Protein AF-A0A953DYK1-F1 (afdb_monomer_lite)

Foldseek 3Di:
DADAPQKQWDAWDDPPPDAQLPTFGEHEDCPQHDDPCVVVVNGCPLHPWDKDFDWAFPPDWDQMPLLRDIGTYTYTNDIDTDDSHDDDFFPCVVVVNPDCVVCNSPDTRGD

pLDDT: mean 95.8, std 2.88, range [84.5, 98.62]

Secondary structure (DSSP, 8-state):
----TT----EEE--TT--GGGPEEEEEE-SSS--HHHHTT-TTTTTT-EEEEEEEEEEEEEEETTTTEEEEEEEEEEEEEEESSPPP-SHHHHTT---HHHHTT--PPP-

Sequence (111 aa):
RYYKPDYKFWGYVRRPGQPWSTAQLVMLNEKQKLAPDRERLDFGSDNNYEYKLYGYFSGDKVYEPASNSVYPEFVLQGYELISTNPPPIFKSQFRGNADPERLRYVVEKPE

Radius of gyration: 13.46 Å; chains: 1; bounding box: 34×30×30 Å

Structure (mmCIF, N/CA/C/O backbone):
data_AF-A0A953DYK1-F1
#
_entry.id   AF-A0A953DYK1-F1
#
loop_
_atom_site.group_PDB
_atom_site.id
_atom_site.type_symbol
_atom_site.label_atom_id
_atom_site.label_alt_id
_atom_site.label_comp_id
_atom_site.label_asym_id
_atom_site.label_entity_id
_atom_site.label_seq_id
_atom_site.pdbx_PDB_ins_code
_atom_site.Cartn_x
_atom_site.Cartn_y
_atom_site.Cartn_z
_atom_site.occupancy
_atom_site.B_iso_or_equiv
_atom_site.auth_seq_id
_atom_site.auth_comp_id
_atom_site.auth_asym_id
_atom_site.auth_atom_id
_atom_site.pdbx_PDB_model_num
ATOM 1 N N . ARG A 1 1 ? 0.317 5.421 -0.311 1.00 95.62 1 ARG A N 1
ATOM 2 C CA . ARG A 1 1 ? 0.771 4.421 -1.30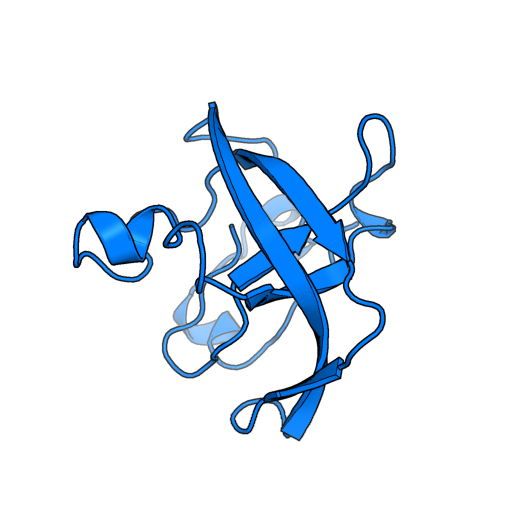3 1.00 95.62 1 ARG A CA 1
ATOM 3 C C . ARG A 1 1 ? 2.283 4.273 -1.216 1.00 95.62 1 ARG A C 1
ATOM 5 O O . ARG A 1 1 ? 2.964 5.287 -1.144 1.00 95.62 1 ARG A O 1
ATOM 12 N N . TYR A 1 2 ? 2.802 3.042 -1.231 1.00 96.94 2 TYR A N 1
ATOM 13 C CA . TYR A 1 2 ? 4.243 2.779 -1.320 1.00 96.94 2 TYR A CA 1
ATOM 14 C C . TYR A 1 2 ? 4.497 1.765 -2.433 1.00 96.94 2 TYR A C 1
ATOM 16 O O . TYR A 1 2 ? 4.177 0.588 -2.279 1.00 96.94 2 TYR A O 1
ATOM 24 N N . TYR A 1 3 ? 4.994 2.238 -3.573 1.00 95.62 3 TYR A N 1
ATOM 25 C CA . TYR A 1 3 ? 5.184 1.422 -4.767 1.00 95.62 3 TYR A CA 1
ATOM 26 C C . TYR A 1 3 ? 6.629 0.981 -4.935 1.00 95.62 3 TYR A C 1
ATOM 28 O O . TYR A 1 3 ? 7.564 1.770 -4.795 1.00 95.62 3 TYR A O 1
ATOM 36 N N . LYS A 1 4 ? 6.787 -0.288 -5.307 1.00 94.94 4 LYS A N 1
ATOM 37 C CA . LYS A 1 4 ? 8.024 -0.832 -5.848 1.00 94.94 4 LYS A CA 1
ATOM 38 C C . LYS A 1 4 ? 7.701 -1.739 -7.036 1.00 94.94 4 LYS A C 1
ATOM 40 O O . LYS A 1 4 ? 6.810 -2.573 -6.881 1.00 94.94 4 LYS A O 1
ATOM 45 N N . PRO A 1 5 ? 8.423 -1.632 -8.168 1.00 92.75 5 PRO A N 1
ATOM 46 C CA . PRO A 1 5 ? 8.098 -2.376 -9.390 1.00 92.75 5 PRO A CA 1
ATOM 47 C C . PRO A 1 5 ? 8.009 -3.896 -9.208 1.00 92.75 5 PRO A C 1
ATOM 49 O O . PRO A 1 5 ? 7.118 -4.545 -9.753 1.00 92.75 5 PRO A O 1
ATOM 52 N N . ASP A 1 6 ? 8.912 -4.460 -8.408 1.00 93.50 6 ASP A N 1
ATOM 53 C CA . ASP A 1 6 ? 9.054 -5.912 -8.283 1.00 93.50 6 ASP A CA 1
ATOM 54 C C . ASP A 1 6 ? 8.099 -6.521 -7.231 1.00 93.50 6 ASP A C 1
ATOM 56 O O . ASP A 1 6 ? 7.845 -7.724 -7.246 1.00 93.50 6 ASP A O 1
ATOM 60 N N . TYR A 1 7 ? 7.503 -5.695 -6.362 1.00 95.94 7 TYR A N 1
ATOM 61 C CA . TYR A 1 7 ? 6.754 -6.140 -5.182 1.00 95.94 7 TYR A CA 1
ATOM 62 C C . TYR A 1 7 ? 5.242 -6.120 -5.409 1.00 95.94 7 TYR A C 1
ATOM 64 O O . TYR A 1 7 ? 4.715 -5.300 -6.164 1.00 95.94 7 TYR A O 1
ATOM 72 N N . LYS A 1 8 ? 4.519 -7.019 -4.730 1.00 94.44 8 LYS A N 1
ATOM 73 C CA . LYS A 1 8 ? 3.050 -7.122 -4.865 1.00 94.44 8 LYS A CA 1
ATOM 74 C C . LYS A 1 8 ? 2.244 -6.426 -3.770 1.00 94.44 8 LYS A C 1
ATOM 76 O O . LYS A 1 8 ? 1.040 -6.238 -3.957 1.00 94.44 8 LYS A O 1
ATOM 81 N N . PHE A 1 9 ? 2.884 -6.000 -2.679 1.00 97.00 9 PHE A N 1
ATOM 82 C CA . PHE A 1 9 ? 2.218 -5.178 -1.669 1.00 97.00 9 PHE A CA 1
ATOM 83 C C . PHE A 1 9 ? 1.765 -3.841 -2.25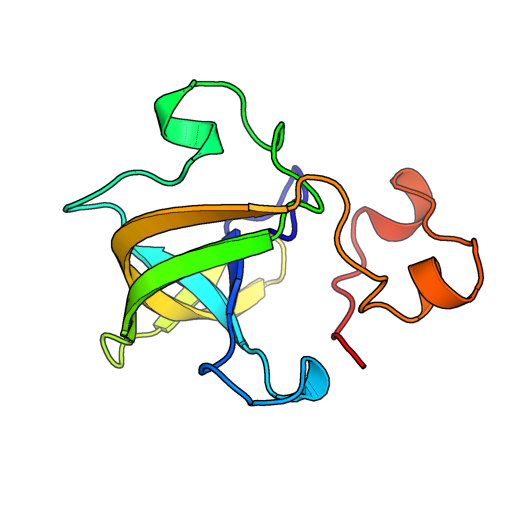9 1.00 97.00 9 PHE A C 1
ATOM 85 O O . PHE A 1 9 ? 2.331 -3.325 -3.225 1.00 97.00 9 PHE A O 1
ATOM 92 N N . TRP A 1 10 ? 0.748 -3.245 -1.646 1.00 97.50 10 TRP A N 1
ATOM 93 C CA . TRP A 1 10 ? 0.237 -1.953 -2.090 1.00 97.50 10 TRP A CA 1
ATOM 94 C C . TRP A 1 10 ? 0.844 -0.783 -1.311 1.00 97.50 10 TRP A C 1
ATOM 96 O O . TRP A 1 10 ? 1.238 0.234 -1.882 1.00 97.50 10 TRP A O 1
ATOM 106 N N . GLY A 1 11 ? 0.945 -0.884 0.009 1.00 97.69 11 GLY A N 1
ATOM 107 C CA . GLY A 1 11 ? 1.538 0.187 0.799 1.00 97.69 11 GLY A CA 1
ATOM 108 C C . GLY A 1 11 ? 1.161 0.152 2.264 1.00 97.69 11 GLY A C 1
ATOM 109 O O . GLY A 1 11 ? 0.557 -0.804 2.744 1.00 97.69 11 GLY A O 1
ATOM 110 N N . TYR A 1 12 ? 1.570 1.199 2.972 1.00 98.38 12 TYR A N 1
ATOM 111 C CA . TYR A 1 12 ? 1.349 1.333 4.403 1.00 98.38 12 TYR A CA 1
ATOM 112 C C . TYR A 1 12 ? -0.072 1.809 4.710 1.00 98.38 12 TYR A C 1
ATOM 114 O O . TYR A 1 12 ? -0.529 2.809 4.154 1.00 98.38 12 TYR A O 1
ATOM 122 N N . VAL A 1 13 ? -0.748 1.102 5.616 1.00 98.19 13 VAL A N 1
ATOM 123 C CA . VAL A 1 13 ? -2.090 1.420 6.120 1.00 98.19 13 VAL A CA 1
ATOM 124 C C . VAL A 1 13 ? -2.044 1.532 7.640 1.00 98.19 13 VAL A C 1
ATOM 126 O O . VAL A 1 13 ? -1.488 0.672 8.320 1.00 98.19 13 VAL A O 1
ATOM 129 N N . ARG A 1 14 ? -2.651 2.591 8.177 1.00 97.19 14 ARG A N 1
ATOM 130 C CA . ARG A 1 14 ? -2.799 2.860 9.615 1.00 97.19 14 ARG A CA 1
ATOM 131 C C . ARG A 1 14 ? -4.251 3.182 9.933 1.00 97.19 14 ARG A C 1
ATOM 133 O O . ARG A 1 14 ? -4.993 3.616 9.050 1.00 97.19 14 ARG A O 1
ATOM 140 N N . ARG A 1 15 ? -4.661 3.022 11.194 1.00 95.81 15 ARG A N 1
ATOM 141 C CA . ARG A 1 15 ? -5.974 3.529 11.614 1.00 95.81 15 ARG A CA 1
ATOM 142 C C . ARG A 1 15 ? -5.960 5.063 11.636 1.00 95.81 15 ARG A C 1
ATOM 144 O O . ARG A 1 15 ? -4.906 5.659 11.883 1.00 95.81 15 ARG A O 1
ATOM 151 N N . PRO A 1 16 ? -7.116 5.715 11.428 1.00 93.50 16 PRO A N 1
ATOM 152 C CA . PRO A 1 16 ? -7.233 7.159 11.592 1.00 93.50 16 PRO A CA 1
ATOM 153 C C . PRO A 1 16 ? -6.676 7.624 12.944 1.00 93.50 16 PRO A C 1
ATOM 155 O O . PRO A 1 16 ? -6.907 6.988 13.970 1.00 93.50 16 PRO A O 1
ATOM 158 N N . GLY A 1 17 ? -5.910 8.716 12.935 1.00 92.56 17 GLY A N 1
ATOM 159 C CA . GLY A 1 17 ? -5.297 9.295 14.137 1.00 92.56 17 GLY A CA 1
ATOM 160 C C . GLY A 1 17 ? -4.056 8.570 14.675 1.00 92.56 17 GLY A C 1
ATOM 161 O O . GLY A 1 17 ? -3.366 9.134 15.517 1.00 92.56 17 GLY A O 1
ATOM 162 N N . GLN A 1 18 ? -3.720 7.370 14.190 1.00 96.38 18 GLN A N 1
ATOM 163 C CA . GLN A 1 18 ? -2.484 6.695 14.600 1.00 96.38 18 GLN A CA 1
ATOM 164 C C . GLN A 1 18 ? -1.256 7.255 13.866 1.00 96.38 18 GLN A C 1
ATOM 166 O O . GLN A 1 18 ? -1.395 7.703 12.724 1.00 96.38 18 GLN A O 1
ATOM 171 N N . PRO A 1 19 ? -0.056 7.224 14.474 1.00 96.50 19 PRO A N 1
ATOM 172 C CA . PRO A 1 19 ? 1.174 7.634 13.803 1.00 96.50 19 PRO A CA 1
ATOM 173 C C . PRO A 1 19 ? 1.587 6.634 12.713 1.00 96.50 19 PRO A C 1
ATOM 175 O O . PRO A 1 19 ? 1.244 5.448 12.773 1.00 96.50 19 PRO A O 1
ATOM 178 N N . TRP A 1 20 ? 2.349 7.102 11.722 1.00 96.94 20 TRP A N 1
ATOM 179 C CA . TRP A 1 20 ? 2.805 6.275 10.599 1.00 96.94 20 TRP A CA 1
ATOM 180 C C . TRP A 1 20 ? 3.714 5.118 11.024 1.00 96.94 20 TRP A C 1
ATOM 182 O O . TRP A 1 20 ? 3.615 4.049 10.426 1.00 96.94 20 TRP A O 1
ATOM 192 N N . SER A 1 21 ? 4.480 5.249 12.108 1.00 96.50 21 SER A N 1
ATOM 193 C CA . SER A 1 21 ? 5.263 4.151 12.705 1.00 96.50 21 SER A CA 1
ATOM 194 C C . SER A 1 21 ? 4.444 2.926 13.131 1.00 96.50 21 SER A C 1
ATOM 196 O O . SER A 1 21 ? 5.004 1.846 13.311 1.00 96.50 21 SER A O 1
ATOM 198 N N . THR A 1 22 ? 3.120 3.051 13.269 1.00 97.00 22 THR A N 1
ATOM 199 C CA . THR A 1 22 ? 2.219 1.912 13.547 1.00 97.00 22 THR A CA 1
ATOM 200 C C . THR A 1 22 ? 1.601 1.302 12.290 1.00 97.00 22 THR A C 1
ATOM 202 O O . THR A 1 22 ? 0.867 0.317 12.378 1.00 97.00 22 THR A O 1
ATOM 205 N N . ALA A 1 23 ? 1.866 1.883 11.117 1.00 97.88 23 ALA A N 1
ATOM 206 C CA . ALA A 1 23 ? 1.282 1.432 9.869 1.00 97.88 23 ALA A CA 1
ATOM 207 C C . ALA A 1 23 ? 1.794 0.041 9.480 1.00 97.88 23 ALA A C 1
ATOM 209 O O . ALA A 1 23 ? 2.965 -0.302 9.650 1.00 97.88 23 ALA A O 1
ATOM 210 N N . GLN A 1 24 ? 0.911 -0.753 8.889 1.00 97.81 24 GLN A N 1
ATOM 211 C CA . GLN A 1 24 ? 1.227 -2.078 8.378 1.00 97.81 24 GLN A CA 1
ATOM 212 C C . GLN A 1 24 ? 1.358 -2.014 6.862 1.00 97.81 24 GLN A C 1
ATOM 214 O O . GLN A 1 24 ? 0.545 -1.375 6.197 1.00 97.81 24 GLN A O 1
ATOM 219 N N . LEU A 1 25 ? 2.373 -2.678 6.311 1.00 98.19 25 LEU A N 1
ATOM 220 C CA . LEU A 1 25 ? 2.480 -2.882 4.870 1.00 98.19 25 LEU A CA 1
ATOM 221 C C . LEU A 1 25 ? 1.483 -3.970 4.466 1.00 98.19 25 LEU A C 1
ATOM 223 O O . LEU A 1 25 ? 1.555 -5.071 5.012 1.00 98.19 25 LEU A O 1
ATOM 227 N N . VAL A 1 26 ? 0.547 -3.662 3.567 1.00 98.31 26 VAL A N 1
ATOM 228 C CA . VAL A 1 26 ? -0.584 -4.557 3.271 1.00 98.31 26 VAL A CA 1
ATOM 229 C C . VAL A 1 26 ? -0.585 -5.075 1.840 1.00 98.31 26 VAL A C 1
ATOM 231 O O . VAL A 1 26 ? -0.158 -4.393 0.899 1.00 98.31 26 VAL A O 1
ATOM 234 N N . MET A 1 27 ? -1.157 -6.265 1.686 1.00 98.31 27 MET A N 1
ATOM 235 C CA . MET A 1 27 ? -1.678 -6.761 0.416 1.00 98.31 27 MET A CA 1
ATOM 236 C C . MET A 1 27 ? -3.148 -6.355 0.320 1.00 98.31 27 MET A C 1
ATOM 238 O O . MET A 1 27 ? -3.913 -6.604 1.252 1.00 98.31 27 MET A O 1
ATOM 242 N N . LEU A 1 28 ? -3.548 -5.712 -0.777 1.00 98.12 28 LEU A N 1
ATOM 243 C CA . LEU A 1 28 ? -4.959 -5.409 -0.995 1.00 98.12 28 LEU A CA 1
ATOM 244 C C . LEU A 1 28 ? -5.672 -6.626 -1.577 1.00 98.12 28 LEU A C 1
ATOM 246 O O . LEU A 1 28 ? -5.223 -7.214 -2.560 1.00 98.12 28 LEU A O 1
ATOM 250 N N . ASN A 1 29 ? -6.811 -6.963 -0.989 1.00 98.12 29 ASN A N 1
ATOM 251 C CA . ASN A 1 29 ? -7.793 -7.833 -1.604 1.00 98.12 29 ASN A CA 1
ATOM 252 C C . ASN A 1 29 ? -8.771 -6.965 -2.390 1.00 98.12 29 ASN A C 1
ATOM 254 O O . ASN A 1 29 ? -9.574 -6.219 -1.828 1.00 98.12 29 ASN A O 1
ATOM 258 N N . GLU A 1 30 ? -8.653 -7.068 -3.708 1.00 96.75 30 GLU A N 1
ATOM 259 C CA . GLU A 1 30 ? -9.300 -6.188 -4.678 1.00 96.75 30 GLU A CA 1
ATOM 260 C C . GLU A 1 30 ? -10.528 -6.842 -5.337 1.00 96.75 30 GLU A C 1
ATOM 262 O O . GLU A 1 30 ? -10.955 -6.438 -6.415 1.00 96.75 30 GLU A O 1
ATOM 267 N N . LYS A 1 31 ? -11.120 -7.869 -4.702 1.00 96.62 31 LYS A N 1
ATOM 268 C CA . LYS A 1 31 ? -12.302 -8.575 -5.236 1.00 96.62 31 LYS A CA 1
ATOM 269 C C . LYS A 1 31 ? -13.540 -7.679 -5.362 1.00 96.62 31 LYS A C 1
ATOM 271 O O . LYS A 1 31 ? -14.401 -7.965 -6.186 1.00 96.62 31 LYS A O 1
ATOM 276 N N . GLN A 1 32 ? -13.655 -6.650 -4.519 1.00 96.31 32 GLN A N 1
ATOM 277 C CA . GLN A 1 32 ? -14.789 -5.713 -4.518 1.00 96.31 32 GLN A CA 1
ATOM 278 C C . GLN A 1 32 ? -14.440 -4.379 -5.183 1.00 96.31 32 GLN A C 1
ATOM 280 O O . GLN A 1 32 ? -15.247 -3.832 -5.930 1.00 96.31 32 GLN A O 1
ATOM 285 N N . LYS A 1 33 ? -13.241 -3.855 -4.914 1.00 97.69 33 LYS A N 1
ATOM 286 C CA . LYS A 1 33 ? -12.751 -2.583 -5.442 1.00 97.69 33 LYS A CA 1
ATOM 287 C C . LYS A 1 33 ? -11.275 -2.724 -5.795 1.00 97.69 33 LYS A C 1
ATOM 289 O O . LYS A 1 33 ? -10.496 -3.211 -4.978 1.00 97.69 33 LYS A O 1
ATOM 294 N N . LEU A 1 34 ? -10.906 -2.291 -6.995 1.00 97.81 34 LEU A N 1
ATOM 295 C CA . LEU A 1 34 ? -9.515 -2.248 -7.441 1.00 97.81 34 LEU A CA 1
ATOM 296 C C . LEU A 1 34 ? -8.766 -1.089 -6.772 1.00 97.81 34 LEU A C 1
ATOM 298 O O . LEU A 1 34 ? -9.363 -0.083 -6.393 1.00 97.81 34 LEU A O 1
ATOM 302 N N . ALA A 1 35 ? -7.451 -1.223 -6.633 1.00 97.25 35 ALA A N 1
ATOM 303 C CA . ALA A 1 35 ? -6.570 -0.157 -6.180 1.00 97.25 35 ALA A CA 1
ATOM 304 C C . ALA A 1 35 ? -6.538 1.018 -7.185 1.00 97.25 35 ALA A C 1
ATOM 306 O O . ALA A 1 35 ? -6.740 0.800 -8.384 1.00 97.25 35 ALA A O 1
ATOM 307 N N . PRO A 1 36 ? -6.245 2.256 -6.734 1.00 96.19 36 PRO A N 1
ATOM 3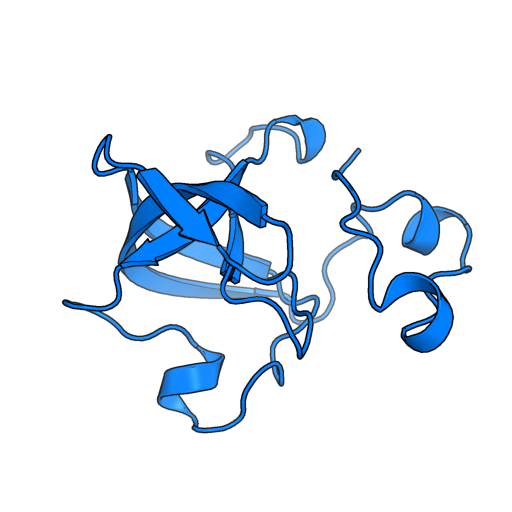08 C CA . PRO A 1 36 ? -6.350 3.450 -7.577 1.00 96.19 36 PRO A CA 1
ATOM 309 C C . PRO A 1 36 ? -5.534 3.414 -8.877 1.00 96.19 36 PRO A C 1
ATOM 311 O O . PRO A 1 36 ? -6.026 3.834 -9.924 1.00 96.19 36 PRO A O 1
ATOM 314 N N . ASP A 1 37 ? -4.300 2.916 -8.820 1.00 95.69 37 ASP A N 1
ATOM 315 C CA . ASP A 1 37 ? -3.411 2.770 -9.975 1.00 95.69 37 ASP A CA 1
ATOM 316 C C . ASP A 1 37 ? -3.886 1.680 -10.945 1.00 95.69 37 ASP A C 1
ATOM 318 O O . ASP A 1 37 ? -3.852 1.864 -12.164 1.00 95.69 37 ASP A O 1
ATOM 322 N N . ARG A 1 38 ? -4.401 0.565 -10.414 1.00 95.06 38 ARG A N 1
ATOM 323 C CA . ARG A 1 38 ? -4.930 -0.541 -11.223 1.00 95.06 38 ARG A CA 1
ATOM 324 C C . ARG A 1 38 ? -6.231 -0.192 -11.934 1.00 95.06 38 ARG A C 1
ATOM 326 O O . ARG A 1 38 ? -6.405 -0.615 -13.071 1.00 95.06 38 ARG A O 1
ATOM 333 N N . GLU A 1 39 ? -7.106 0.613 -11.324 1.00 94.19 39 GLU A N 1
ATOM 334 C CA . GLU A 1 39 ? -8.312 1.123 -12.005 1.00 94.19 39 GLU A CA 1
ATOM 335 C C . GLU A 1 39 ? -7.982 1.951 -13.245 1.00 94.19 39 GLU A C 1
ATOM 337 O O . GLU A 1 39 ? -8.755 1.975 -14.199 1.00 94.19 39 GLU A O 1
ATOM 342 N N . ARG A 1 40 ? -6.824 2.617 -13.239 1.00 94.31 40 ARG A N 1
ATOM 343 C CA . ARG A 1 40 ? -6.352 3.460 -14.341 1.00 94.31 40 ARG A CA 1
ATOM 344 C C . ARG A 1 40 ? -5.436 2.728 -15.315 1.00 94.31 40 ARG A C 1
ATOM 346 O O . ARG A 1 40 ? -5.047 3.323 -16.314 1.00 94.31 40 ARG A O 1
ATOM 353 N N . LEU A 1 41 ? -5.094 1.468 -15.031 1.00 94.31 41 LEU A N 1
ATOM 354 C CA . LEU A 1 41 ? -4.082 0.695 -15.759 1.00 94.31 41 LEU A CA 1
ATOM 355 C C . LEU A 1 41 ? -2.718 1.408 -15.823 1.00 94.31 41 LEU A C 1
ATOM 357 O O . LEU A 1 41 ? -1.961 1.223 -16.773 1.00 94.31 41 LEU A O 1
ATOM 361 N N . ASP A 1 42 ? -2.401 2.201 -14.799 1.00 95.44 42 ASP A N 1
ATOM 362 C CA . ASP A 1 42 ? -1.189 3.019 -14.719 1.00 95.44 42 ASP A CA 1
ATOM 363 C C . ASP A 1 42 ? -0.452 2.714 -13.409 1.00 95.44 42 ASP A C 1
ATOM 365 O O . ASP A 1 42 ? -0.555 3.428 -12.408 1.00 95.44 42 ASP A O 1
ATOM 369 N N . PHE A 1 43 ? 0.209 1.553 -13.389 1.00 93.00 43 PHE A N 1
ATOM 370 C CA . PHE A 1 43 ? 0.761 0.929 -12.186 1.00 93.00 43 PHE A CA 1
ATOM 371 C C . PHE A 1 43 ? 1.816 1.804 -11.504 1.00 93.00 43 PHE A C 1
ATOM 373 O O . PHE A 1 43 ? 2.856 2.120 -12.080 1.00 93.00 43 PHE A O 1
ATOM 380 N N . GLY A 1 44 ? 1.576 2.132 -10.232 1.00 93.69 44 GLY A N 1
ATOM 381 C CA . GLY A 1 44 ? 2.493 2.946 -9.437 1.00 93.69 44 GLY A CA 1
ATOM 382 C C . GLY A 1 44 ? 2.473 4.447 -9.739 1.00 93.69 44 GLY A C 1
ATOM 383 O O . GLY A 1 44 ? 3.247 5.178 -9.121 1.00 93.69 44 GLY A O 1
ATOM 384 N N . SER A 1 45 ? 1.587 4.921 -10.623 1.00 95.62 45 SER A N 1
ATOM 385 C CA . SER A 1 45 ? 1.389 6.357 -10.906 1.00 95.62 45 SER A CA 1
ATOM 386 C C . SER A 1 45 ? 1.009 7.175 -9.671 1.00 95.62 45 SER A C 1
ATOM 388 O O . SER A 1 45 ? 1.286 8.370 -9.594 1.00 95.62 45 SER A O 1
ATOM 390 N N . ASP A 1 46 ? 0.411 6.515 -8.681 1.00 96.69 46 ASP A N 1
ATOM 391 C CA . ASP A 1 46 ? 0.009 7.075 -7.398 1.00 96.69 46 ASP A CA 1
ATOM 392 C C . ASP A 1 46 ? 1.064 6.890 -6.292 1.00 96.69 46 ASP A C 1
ATOM 394 O O . ASP A 1 46 ? 0.757 7.030 -5.102 1.00 96.69 46 ASP A O 1
ATOM 398 N N . ASN A 1 47 ? 2.315 6.551 -6.636 1.00 96.44 47 ASN A N 1
ATOM 399 C CA . ASN A 1 47 ? 3.373 6.431 -5.636 1.00 96.44 47 ASN A CA 1
ATOM 400 C C . ASN A 1 47 ? 3.524 7.738 -4.842 1.00 96.44 47 ASN A C 1
ATOM 402 O O . ASN A 1 47 ? 3.497 8.830 -5.402 1.00 96.44 47 ASN A O 1
ATOM 406 N N . ASN A 1 48 ? 3.710 7.616 -3.525 1.00 96.25 48 ASN A N 1
ATOM 407 C CA . ASN A 1 48 ? 3.746 8.738 -2.584 1.00 96.25 48 ASN A CA 1
ATOM 408 C C . ASN A 1 48 ? 2.421 9.516 -2.429 1.00 96.25 48 ASN A C 1
ATOM 410 O O . ASN A 1 48 ? 2.432 10.598 -1.861 1.00 96.25 48 ASN A O 1
ATOM 414 N N . TYR A 1 49 ? 1.271 8.993 -2.869 1.00 97.94 49 TYR A N 1
ATOM 415 C CA . TYR A 1 49 ? -0.031 9.613 -2.571 1.00 97.94 49 TYR A CA 1
ATOM 416 C C . TYR A 1 49 ? -0.584 9.128 -1.224 1.00 97.94 49 TYR A C 1
ATOM 418 O O . TYR A 1 49 ? -0.326 7.995 -0.794 1.00 97.94 49 TYR A O 1
ATOM 426 N N . GLU A 1 50 ? -1.394 9.959 -0.568 1.00 98.06 50 GLU A N 1
ATOM 427 C CA . GLU A 1 50 ? -2.155 9.603 0.631 1.00 98.06 50 GLU A CA 1
ATOM 428 C C . GLU A 1 50 ? -3.631 9.389 0.290 1.00 98.06 50 GLU A C 1
ATOM 430 O O . GLU A 1 50 ? -4.268 10.217 -0.363 1.00 98.06 50 GLU A O 1
ATOM 435 N N . TYR A 1 51 ? -4.177 8.275 0.778 1.00 98.25 51 TYR A N 1
ATOM 436 C CA . TYR A 1 51 ? -5.572 7.894 0.603 1.00 98.25 51 TYR A CA 1
ATOM 437 C C . TYR A 1 51 ? -6.199 7.565 1.951 1.00 98.25 51 TYR A C 1
ATOM 439 O O . TYR A 1 51 ? -5.564 6.947 2.809 1.00 98.25 51 TYR A O 1
ATOM 447 N N . LYS A 1 52 ? -7.481 7.889 2.096 1.00 98.12 52 LYS A N 1
ATOM 448 C CA . LYS 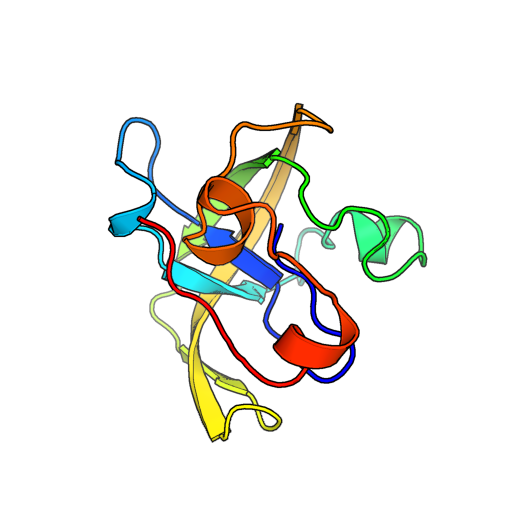A 1 52 ? -8.347 7.273 3.095 1.00 98.12 52 LYS A CA 1
ATOM 449 C C . LYS A 1 52 ? -8.956 6.031 2.464 1.00 98.12 52 LYS A C 1
ATOM 451 O O . LYS A 1 52 ? -9.618 6.133 1.438 1.00 98.12 52 LYS A O 1
ATOM 456 N N . LEU A 1 53 ? -8.718 4.868 3.061 1.00 98.19 53 LEU A N 1
ATOM 457 C CA . LEU A 1 53 ? -9.277 3.603 2.590 1.00 98.19 53 LEU A CA 1
ATOM 458 C C . LEU A 1 53 ? -10.525 3.239 3.393 1.00 98.19 53 LEU A C 1
ATOM 460 O O . LEU A 1 53 ? -10.560 3.408 4.612 1.00 98.19 53 LEU A O 1
ATOM 464 N N . TYR A 1 54 ? -11.513 2.684 2.704 1.00 98.25 54 TYR A N 1
ATOM 465 C CA . TYR A 1 54 ? -12.678 2.038 3.290 1.00 98.25 54 TYR A CA 1
ATOM 466 C C . TYR A 1 54 ? -12.538 0.530 3.106 1.00 98.25 54 TYR A C 1
ATOM 468 O O . TYR A 1 54 ? -12.302 0.053 1.993 1.00 98.25 54 TYR A O 1
ATOM 476 N N . GLY A 1 55 ? -12.646 -0.212 4.204 1.00 97.50 55 GLY A N 1
ATOM 477 C CA . GLY A 1 55 ? -12.409 -1.646 4.215 1.00 97.50 55 GLY A CA 1
ATOM 478 C C . GLY A 1 55 ? -12.031 -2.165 5.592 1.00 97.50 55 GLY A C 1
ATOM 479 O O . GLY A 1 55 ? -12.219 -1.485 6.604 1.00 97.50 55 GLY A O 1
ATOM 480 N N . TYR A 1 56 ? -11.486 -3.375 5.628 1.00 97.88 56 TYR A N 1
ATOM 481 C CA . TYR A 1 56 ? -11.103 -4.046 6.865 1.00 97.88 56 TYR A CA 1
ATOM 482 C C . TYR A 1 56 ? -9.976 -5.053 6.627 1.00 97.88 56 TYR A C 1
ATOM 484 O O . TYR A 1 56 ? -9.779 -5.550 5.521 1.00 97.88 56 TYR A O 1
ATOM 492 N N . PHE A 1 57 ? -9.237 -5.379 7.686 1.00 97.94 57 PHE A N 1
ATOM 493 C CA . PHE A 1 57 ? -8.305 -6.504 7.663 1.00 97.94 57 PHE A CA 1
ATOM 494 C C . PHE A 1 57 ? -9.092 -7.810 7.754 1.00 97.94 57 PHE A C 1
ATOM 496 O O . PHE A 1 57 ? -9.881 -7.969 8.684 1.00 97.94 57 PHE A O 1
ATOM 503 N N . SER A 1 58 ? -8.877 -8.738 6.822 1.00 98.06 58 SER A N 1
ATOM 504 C CA . SER A 1 58 ? -9.595 -10.024 6.819 1.00 98.06 58 SER A CA 1
ATOM 505 C C . SER A 1 58 ? -9.166 -10.949 7.962 1.00 98.06 58 SER A C 1
ATOM 507 O O . SER A 1 58 ? -9.927 -11.820 8.365 1.00 98.06 58 SER A O 1
ATOM 509 N N . GLY A 1 59 ? -7.959 -10.741 8.497 1.00 97.94 59 GLY A N 1
ATOM 510 C CA . GLY A 1 59 ? -7.298 -11.657 9.432 1.00 97.94 59 GLY A CA 1
ATOM 511 C C . GLY A 1 59 ? -6.356 -12.639 8.731 1.00 97.94 59 GLY A C 1
ATOM 512 O O . GLY A 1 59 ? -5.470 -13.196 9.382 1.00 97.94 59 GLY A O 1
ATOM 513 N N . ASP A 1 60 ? -6.480 -12.773 7.410 1.00 98.19 60 ASP A N 1
ATOM 514 C CA . ASP A 1 60 ? -5.593 -13.588 6.592 1.00 98.19 60 ASP A CA 1
ATOM 515 C C . ASP A 1 60 ? -4.257 -12.887 6.324 1.00 98.19 60 ASP A C 1
ATOM 517 O O . ASP A 1 60 ? -4.059 -11.682 6.547 1.00 98.19 60 ASP A O 1
ATOM 521 N N . LYS A 1 61 ? -3.306 -13.681 5.833 1.00 97.81 61 LYS A N 1
ATOM 522 C CA . LYS A 1 61 ? -1.993 -13.207 5.416 1.00 97.81 61 LYS A CA 1
ATOM 523 C C . LYS A 1 61 ? -1.643 -13.754 4.042 1.00 97.81 61 LYS A C 1
ATOM 525 O O . LYS A 1 61 ? -1.996 -14.880 3.705 1.00 97.81 61 LYS A O 1
ATOM 530 N N . VAL A 1 62 ? -0.900 -12.968 3.276 1.00 98.12 62 VAL A N 1
ATOM 531 C CA . VAL A 1 62 ? -0.551 -13.268 1.888 1.00 98.12 62 VAL A CA 1
ATOM 532 C C . VAL A 1 62 ? 0.964 -13.264 1.738 1.00 98.12 62 VAL A C 1
ATOM 534 O O . VAL A 1 62 ? 1.646 -12.354 2.215 1.00 98.12 62 VAL A O 1
ATOM 537 N N . TYR A 1 63 ? 1.485 -14.303 1.091 1.00 97.88 63 TYR A N 1
ATOM 538 C CA . TYR A 1 63 ? 2.898 -14.413 0.750 1.00 97.88 63 TYR A CA 1
ATOM 539 C C . TYR A 1 63 ? 3.249 -13.493 -0.423 1.00 97.88 63 TYR A C 1
ATOM 541 O O . TYR A 1 63 ? 2.536 -13.448 -1.426 1.00 97.88 63 TYR A O 1
ATOM 549 N N . GLU A 1 64 ? 4.364 -12.781 -0.298 1.00 96.81 64 GLU A N 1
ATOM 550 C CA . GLU A 1 64 ? 4.891 -11.875 -1.308 1.00 96.81 64 GLU A CA 1
ATOM 551 C C . GLU A 1 64 ? 6.303 -12.337 -1.713 1.00 96.81 64 GLU A C 1
ATOM 553 O O . GLU A 1 64 ? 7.211 -12.365 -0.875 1.00 96.81 64 GLU A O 1
ATOM 558 N N . PRO A 1 65 ? 6.500 -12.738 -2.981 1.00 95.94 65 PRO A N 1
ATOM 559 C CA . PRO A 1 65 ? 7.719 -13.422 -3.395 1.00 95.94 65 PRO A CA 1
ATOM 560 C C . PRO A 1 65 ? 8.947 -12.510 -3.500 1.00 95.94 65 PRO A C 1
ATOM 562 O O . PRO A 1 65 ? 10.051 -12.986 -3.250 1.00 95.94 65 PRO A O 1
ATOM 565 N N . ALA A 1 66 ? 8.805 -11.221 -3.834 1.00 95.00 66 ALA A N 1
ATOM 566 C CA . ALA A 1 66 ? 9.963 -10.339 -4.027 1.00 95.00 66 ALA A CA 1
ATOM 567 C C . ALA A 1 66 ? 10.705 -10.039 -2.713 1.00 95.00 66 ALA A C 1
ATOM 569 O O . ALA A 1 66 ? 11.929 -9.930 -2.685 1.00 95.00 66 ALA A O 1
ATOM 570 N N . SER A 1 67 ? 9.966 -9.937 -1.611 1.00 93.75 67 SER A N 1
ATOM 571 C CA . SER A 1 67 ? 10.478 -9.784 -0.245 1.00 93.75 67 SER A CA 1
ATOM 572 C C . SER A 1 67 ? 10.660 -11.108 0.496 1.00 93.75 67 SER A C 1
ATOM 574 O O . SER A 1 67 ? 11.176 -11.102 1.616 1.00 93.75 67 SER A O 1
ATOM 576 N N . ASN A 1 68 ? 10.177 -12.220 -0.070 1.00 95.50 68 ASN A N 1
ATOM 577 C CA . ASN A 1 68 ? 10.032 -13.503 0.617 1.00 95.50 68 ASN A CA 1
ATOM 578 C C . ASN A 1 68 ? 9.379 -13.355 2.011 1.00 95.50 68 ASN A C 1
ATOM 580 O O . ASN A 1 68 ? 9.825 -13.945 2.996 1.00 95.50 68 ASN A O 1
ATOM 584 N N . SER A 1 69 ? 8.359 -12.501 2.111 1.00 96.25 69 SER A N 1
ATOM 585 C CA . SER A 1 69 ? 7.704 -12.139 3.372 1.00 96.25 69 SER A CA 1
ATOM 586 C C . SER A 1 69 ? 6.197 -12.359 3.302 1.00 96.25 69 SER A C 1
ATOM 588 O O . SER A 1 69 ? 5.619 -12.598 2.245 1.00 96.25 69 SER A O 1
ATOM 590 N N . VAL A 1 70 ? 5.549 -12.300 4.463 1.00 97.81 70 VAL A N 1
ATOM 591 C CA . VAL A 1 70 ? 4.106 -12.501 4.609 1.00 97.81 70 VAL A CA 1
ATOM 592 C C . VAL A 1 70 ? 3.480 -11.227 5.171 1.00 97.81 70 VAL A C 1
ATOM 594 O O . VAL A 1 70 ? 3.880 -10.759 6.239 1.00 97.81 70 VAL A O 1
ATOM 597 N N . TYR A 1 71 ? 2.486 -10.685 4.469 1.00 98.25 71 TYR A N 1
ATOM 598 C CA . TYR A 1 71 ? 1.829 -9.421 4.810 1.00 98.25 71 TYR A CA 1
ATOM 599 C C . TYR A 1 71 ? 0.352 -9.624 5.162 1.00 98.25 71 TYR A C 1
ATOM 601 O O . TYR A 1 71 ? -0.280 -10.532 4.620 1.00 98.25 71 TYR A O 1
ATOM 609 N N . PRO A 1 72 ? -0.220 -8.799 6.058 1.00 98.44 72 PRO A N 1
ATOM 610 C CA . PRO A 1 72 ? -1.653 -8.817 6.319 1.00 98.44 72 PRO A CA 1
ATOM 611 C C . PRO A 1 72 ? -2.450 -8.439 5.065 1.00 98.44 72 PRO A C 1
ATOM 613 O O . PRO A 1 72 ? -2.058 -7.545 4.306 1.00 98.44 72 PRO A O 1
ATOM 616 N N . GLU A 1 73 ? -3.586 -9.104 4.877 1.00 98.62 73 GLU A N 1
ATOM 617 C CA . GLU A 1 73 ? -4.539 -8.784 3.818 1.00 98.62 73 GLU A CA 1
ATOM 618 C C . GLU A 1 73 ? -5.536 -7.708 4.284 1.00 98.62 73 GLU A C 1
ATOM 620 O O . GLU A 1 73 ? -6.113 -7.793 5.373 1.00 98.62 73 GLU A O 1
ATOM 625 N N . PHE A 1 74 ? -5.754 -6.694 3.445 1.00 98.56 74 PHE A N 1
ATOM 626 C CA . PHE A 1 74 ? -6.769 -5.662 3.639 1.00 98.56 74 PHE A CA 1
ATOM 627 C C . PHE A 1 74 ? -7.800 -5.723 2.509 1.00 98.56 74 PHE A C 1
ATOM 629 O O . PHE A 1 74 ? -7.465 -5.516 1.343 1.00 98.56 74 PHE A O 1
ATOM 636 N N . VAL A 1 75 ? -9.059 -5.989 2.849 1.00 98.56 75 VAL A N 1
ATOM 637 C CA . VAL A 1 75 ? -10.181 -6.015 1.904 1.00 98.56 75 VAL A CA 1
ATOM 638 C C . VAL A 1 75 ? -10.571 -4.589 1.555 1.00 98.56 75 VAL A C 1
ATOM 640 O O . VAL A 1 75 ? -11.086 -3.863 2.404 1.00 98.56 75 VAL A O 1
ATOM 643 N N . LEU A 1 76 ? -10.318 -4.188 0.308 1.00 98.50 76 LEU A N 1
ATOM 644 C CA . LEU A 1 76 ? -10.631 -2.849 -0.177 1.00 98.50 76 LEU A CA 1
ATOM 645 C C . LEU A 1 76 ? -12.089 -2.774 -0.639 1.00 98.50 76 LEU A C 1
ATOM 647 O O . LEU A 1 76 ? -12.530 -3.561 -1.475 1.00 98.50 76 LEU A O 1
ATOM 651 N N . GLN A 1 77 ? -12.818 -1.787 -0.121 1.00 98.44 77 GLN A N 1
ATOM 652 C CA . GLN A 1 77 ? -14.217 -1.516 -0.479 1.00 98.44 77 GLN A CA 1
ATOM 653 C C . GLN A 1 77 ? -14.398 -0.135 -1.117 1.00 98.44 77 GLN A C 1
ATOM 655 O O . GLN A 1 77 ? -15.355 0.100 -1.847 1.00 98.44 77 GLN A O 1
ATOM 660 N N . GLY A 1 78 ? -13.467 0.784 -0.867 1.00 98.31 78 GLY A N 1
ATOM 661 C CA . GLY A 1 78 ? -13.484 2.131 -1.420 1.00 98.31 78 GLY A CA 1
ATOM 662 C C . GLY A 1 78 ? -12.263 2.925 -0.985 1.00 98.31 78 GLY A C 1
ATOM 663 O O . GLY A 1 78 ? -11.513 2.502 -0.104 1.00 98.31 78 GLY A O 1
ATOM 664 N N . TYR A 1 79 ? -12.068 4.095 -1.582 1.00 98.12 79 TYR A N 1
ATOM 665 C CA . TYR A 1 79 ? -11.031 5.029 -1.163 1.00 98.12 79 TYR A CA 1
ATOM 666 C C . TYR A 1 79 ? -11.368 6.465 -1.560 1.00 98.12 79 TYR A C 1
ATOM 668 O O . TYR A 1 79 ? -12.114 6.709 -2.506 1.00 98.12 79 TYR A O 1
ATOM 676 N N . GLU A 1 80 ? -10.748 7.406 -0.860 1.00 98.19 80 GLU A N 1
ATOM 677 C CA . GLU A 1 80 ? -10.742 8.835 -1.163 1.00 98.19 80 GLU A CA 1
ATOM 678 C C . GLU A 1 80 ? -9.293 9.317 -1.234 1.00 98.19 80 GLU A C 1
ATOM 680 O O . GLU A 1 80 ? -8.479 8.985 -0.368 1.00 98.19 80 GLU A O 1
ATOM 685 N N . LEU A 1 81 ? -8.961 10.094 -2.268 1.00 97.94 81 LEU A N 1
ATOM 686 C CA . LEU A 1 81 ? -7.666 10.767 -2.360 1.00 97.94 81 LEU A CA 1
ATOM 687 C C . LEU A 1 81 ? -7.617 11.899 -1.330 1.00 97.94 81 LEU A C 1
ATOM 689 O O . LEU A 1 81 ? -8.482 12.771 -1.335 1.00 97.94 81 LEU A O 1
ATOM 693 N N . ILE A 1 82 ? -6.596 11.888 -0.475 1.00 98.00 82 ILE A N 1
ATOM 694 C CA . ILE A 1 82 ? -6.367 12.928 0.535 1.00 98.00 82 ILE A CA 1
ATOM 695 C C . ILE A 1 82 ? -5.331 13.931 0.044 1.00 98.00 82 ILE A C 1
ATOM 697 O O . ILE A 1 82 ? -5.545 15.136 0.133 1.00 98.00 82 ILE A O 1
ATOM 701 N N . SER A 1 83 ? -4.206 13.443 -0.483 1.00 97.88 83 SER A N 1
ATOM 702 C CA . SER A 1 83 ? -3.129 14.304 -0.965 1.00 97.88 83 SER A CA 1
ATOM 703 C C . SER A 1 83 ? -2.287 13.605 -2.024 1.00 97.88 83 SER A C 1
ATOM 705 O O . SER A 1 83 ? -1.976 12.420 -1.903 1.00 97.88 83 SER A O 1
ATOM 707 N N . THR A 1 84 ? -1.872 14.359 -3.039 1.00 98.00 84 THR A N 1
ATOM 708 C CA 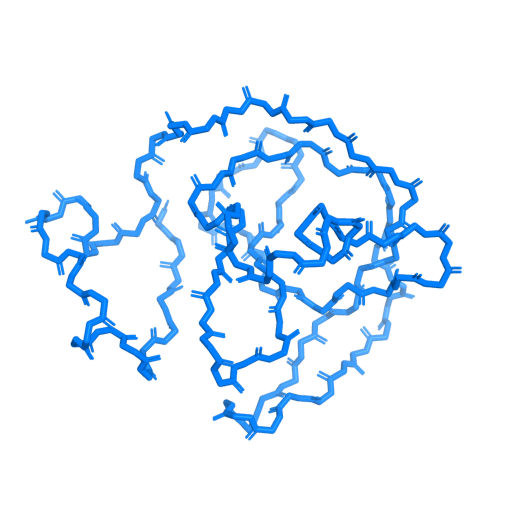. THR A 1 84 ? -0.846 13.948 -4.013 1.00 98.00 84 THR A CA 1
ATOM 709 C C . THR A 1 84 ? 0.564 14.367 -3.586 1.00 98.00 84 THR A C 1
ATOM 711 O O . THR A 1 84 ? 1.534 14.041 -4.262 1.00 98.00 84 THR A O 1
ATOM 714 N N . ASN A 1 85 ? 0.683 15.112 -2.482 1.00 96.75 85 ASN A N 1
ATOM 715 C CA . ASN A 1 85 ? 1.943 15.571 -1.903 1.00 96.75 85 ASN A CA 1
ATOM 716 C C . ASN A 1 85 ? 1.869 15.543 -0.360 1.00 96.75 85 ASN A C 1
ATOM 718 O O . ASN A 1 85 ? 1.813 16.599 0.279 1.00 96.75 85 ASN A O 1
ATOM 722 N N . PRO A 1 86 ? 1.746 14.355 0.258 1.00 96.38 86 PRO A N 1
ATOM 723 C CA . PRO A 1 86 ? 1.718 14.221 1.707 1.00 96.38 86 PRO A CA 1
ATOM 724 C C . PRO A 1 86 ? 3.101 14.494 2.325 1.00 96.38 86 PRO A C 1
ATOM 726 O O . PRO A 1 86 ? 4.122 14.400 1.636 1.00 96.38 86 PRO A O 1
ATOM 729 N N . PRO A 1 87 ? 3.160 14.798 3.634 1.00 95.06 87 PRO A N 1
ATOM 730 C CA . PRO A 1 87 ? 4.423 14.911 4.349 1.00 95.06 87 PRO A CA 1
ATOM 731 C C . PRO A 1 87 ? 5.263 13.623 4.257 1.00 95.06 87 PRO A C 1
ATOM 733 O O . PRO A 1 87 ? 4.695 12.529 4.188 1.00 95.06 87 PRO A O 1
ATOM 736 N N . PRO A 1 88 ? 6.602 13.732 4.313 1.00 95.88 88 PRO A N 1
ATOM 737 C CA . PRO A 1 88 ? 7.494 12.584 4.426 1.00 95.88 88 PRO A CA 1
ATOM 738 C C . PRO A 1 88 ? 7.126 11.656 5.586 1.00 95.88 88 PRO A C 1
ATOM 740 O O . PRO A 1 88 ? 6.784 12.121 6.673 1.00 95.88 88 PRO A O 1
ATOM 743 N N . ILE A 1 89 ? 7.252 10.349 5.358 1.00 96.50 89 ILE A N 1
ATOM 744 C CA . ILE A 1 89 ? 7.055 9.317 6.388 1.00 96.50 89 ILE A CA 1
ATOM 745 C C . ILE A 1 89 ? 8.263 8.390 6.530 1.00 96.50 89 ILE A C 1
ATOM 747 O O . ILE A 1 89 ? 8.325 7.616 7.477 1.00 96.50 89 ILE A O 1
ATOM 751 N N . PHE A 1 90 ? 9.222 8.445 5.602 1.00 96.88 90 PHE A N 1
ATOM 752 C CA . PHE A 1 90 ? 10.419 7.606 5.623 1.00 96.88 90 PHE A CA 1
ATOM 753 C C . PHE A 1 90 ? 11.678 8.407 5.937 1.00 96.88 90 PHE A C 1
ATOM 755 O O . PHE A 1 90 ? 11.846 9.551 5.505 1.00 96.88 90 PHE A O 1
ATOM 762 N N . LYS A 1 91 ? 12.635 7.750 6.596 1.00 94.50 91 LYS A N 1
ATOM 763 C CA . LYS A 1 91 ? 13.958 8.307 6.902 1.00 94.50 91 LYS A CA 1
ATOM 764 C C . LYS A 1 91 ? 14.687 8.840 5.671 1.00 94.50 91 LYS A C 1
ATOM 766 O O . LYS A 1 91 ? 15.338 9.884 5.750 1.00 94.50 91 LYS A O 1
ATOM 771 N N . SER A 1 92 ? 14.604 8.130 4.544 1.00 94.31 92 SER A N 1
ATOM 772 C CA . SER A 1 92 ? 15.204 8.564 3.280 1.00 94.31 92 SER A CA 1
ATOM 773 C C . SER A 1 92 ? 14.632 9.902 2.807 1.00 94.31 92 SER A C 1
ATOM 775 O O . SER A 1 92 ? 15.394 10.783 2.407 1.00 94.31 92 SER A O 1
ATOM 777 N N . GLN A 1 93 ? 13.315 10.087 2.933 1.00 94.31 93 GLN A N 1
ATOM 778 C CA . GLN A 1 93 ? 12.617 11.315 2.565 1.00 94.31 93 GLN A CA 1
ATOM 779 C C . GLN A 1 93 ? 13.001 12.470 3.496 1.00 94.31 93 GLN A C 1
ATOM 781 O O . GLN A 1 93 ? 13.370 13.535 3.008 1.00 94.31 93 GLN A O 1
ATOM 786 N N . PHE A 1 94 ? 13.016 12.252 4.818 1.00 93.06 94 PHE A N 1
ATOM 787 C CA . PHE A 1 94 ? 13.444 13.275 5.785 1.00 93.06 94 PHE A CA 1
ATOM 788 C C . PHE A 1 94 ? 14.876 13.767 5.535 1.00 93.06 94 PHE A C 1
ATOM 790 O O . PHE A 1 94 ? 15.183 14.934 5.759 1.00 93.06 94 PHE A O 1
ATOM 797 N N . ARG A 1 95 ? 15.763 12.883 5.061 1.00 92.50 95 ARG A N 1
ATOM 798 C CA . ARG A 1 95 ? 17.170 13.201 4.765 1.00 92.50 95 ARG A CA 1
ATOM 799 C C . ARG A 1 95 ? 17.408 13.742 3.354 1.00 92.50 95 ARG A C 1
ATOM 801 O O . ARG A 1 95 ? 18.554 14.034 3.032 1.00 92.50 95 ARG A O 1
ATOM 808 N N . GLY A 1 96 ? 16.378 13.820 2.509 1.00 88.50 96 GLY A N 1
ATOM 809 C CA . GLY A 1 96 ? 16.522 14.210 1.103 1.00 88.50 96 GLY A CA 1
ATOM 810 C C . GLY A 1 96 ? 17.274 13.190 0.236 1.00 88.50 96 GLY A C 1
ATOM 811 O O . GLY A 1 96 ? 17.771 13.544 -0.824 1.00 88.50 96 GLY A O 1
ATOM 812 N N . ASN A 1 97 ? 17.356 11.927 0.669 1.00 89.38 97 ASN A N 1
ATOM 813 C CA . ASN A 1 97 ? 18.102 10.848 0.005 1.00 89.38 97 ASN A CA 1
ATOM 814 C C . ASN A 1 97 ? 17.176 9.736 -0.526 1.00 89.38 97 ASN A C 1
ATOM 816 O O . ASN A 1 97 ? 17.572 8.570 -0.584 1.00 89.38 97 ASN A O 1
ATOM 820 N N . ALA A 1 98 ? 15.934 10.076 -0.877 1.00 84.50 98 ALA A N 1
ATOM 821 C CA . ALA A 1 98 ? 14.942 9.155 -1.435 1.00 84.50 98 ALA A CA 1
ATOM 822 C C . ALA A 1 98 ? 15.217 8.847 -2.922 1.00 84.50 98 ALA A C 1
ATOM 824 O O . ALA A 1 98 ? 14.405 9.153 -3.790 1.00 84.50 98 ALA A O 1
ATOM 825 N N . ASP A 1 99 ? 16.387 8.275 -3.213 1.00 88.50 99 ASP A N 1
ATOM 826 C CA . ASP A 1 99 ? 16.787 7.847 -4.557 1.00 88.50 99 ASP A CA 1
ATOM 827 C C . ASP A 1 99 ? 16.093 6.514 -4.923 1.00 88.50 99 ASP A C 1
ATOM 829 O O . ASP A 1 99 ? 16.358 5.496 -4.268 1.00 88.50 99 ASP A O 1
ATOM 833 N N . PRO A 1 100 ? 15.220 6.486 -5.953 1.00 85.50 100 PRO A N 1
ATOM 834 C CA . PRO A 1 100 ? 14.476 5.289 -6.340 1.00 85.50 100 PRO A CA 1
ATOM 835 C C . PRO A 1 100 ? 15.356 4.091 -6.714 1.00 85.50 100 PRO A C 1
ATOM 837 O O . PRO A 1 100 ? 14.989 2.961 -6.394 1.00 85.50 100 PRO A O 1
ATOM 840 N N . GLU A 1 101 ? 16.515 4.313 -7.343 1.00 88.19 101 GLU A N 1
ATOM 841 C CA . GLU A 1 101 ? 17.407 3.227 -7.771 1.00 88.19 101 GLU A CA 1
ATOM 842 C C . GLU A 1 101 ? 18.099 2.588 -6.568 1.00 88.19 101 GLU A C 1
ATOM 844 O O . GLU A 1 101 ? 18.113 1.365 -6.413 1.00 88.19 101 GLU A O 1
ATOM 849 N N . ARG A 1 102 ? 18.595 3.416 -5.641 1.00 88.38 102 ARG A N 1
ATOM 850 C CA . ARG A 1 102 ? 19.203 2.933 -4.389 1.00 88.38 102 ARG A CA 1
ATOM 851 C C . ARG A 1 102 ? 18.204 2.206 -3.507 1.00 88.38 102 ARG A C 1
ATOM 853 O O . ARG A 1 102 ? 18.554 1.236 -2.838 1.00 88.38 102 ARG A O 1
ATOM 860 N N . LEU A 1 103 ? 16.968 2.688 -3.485 1.00 91.12 103 LEU A N 1
ATOM 861 C CA . LEU A 1 103 ? 15.926 2.138 -2.636 1.00 91.12 103 LEU A CA 1
ATOM 862 C C . LEU A 1 103 ? 15.166 1.003 -3.304 1.00 91.12 103 LEU A C 1
ATOM 864 O O . LEU A 1 103 ? 14.341 0.398 -2.630 1.00 91.12 103 LEU A O 1
ATOM 868 N N . ARG A 1 104 ? 15.428 0.663 -4.572 1.00 89.56 104 ARG A N 1
ATOM 869 C CA . ARG A 1 104 ? 14.631 -0.295 -5.352 1.00 89.56 104 ARG A CA 1
ATOM 870 C C . ARG A 1 104 ? 14.287 -1.574 -4.588 1.00 89.56 104 ARG A C 1
ATOM 872 O O . ARG A 1 104 ? 13.116 -1.936 -4.553 1.00 89.56 104 ARG A O 1
ATOM 879 N N . TYR A 1 105 ? 15.256 -2.169 -3.892 1.00 91.94 105 TYR A N 1
ATOM 880 C CA . TYR A 1 105 ? 15.087 -3.417 -3.128 1.00 91.94 105 TYR A CA 1
ATOM 881 C C . TYR A 1 105 ? 15.008 -3.231 -1.602 1.00 91.94 105 TYR A C 1
ATOM 883 O O . TYR A 1 105 ? 14.971 -4.200 -0.846 1.00 91.94 105 TYR A O 1
ATOM 891 N N . VAL A 1 106 ? 14.987 -1.985 -1.122 1.00 93.00 106 VAL A N 1
ATOM 892 C CA . VAL A 1 106 ? 14.905 -1.657 0.307 1.00 93.00 106 VAL A CA 1
ATOM 893 C C . VAL A 1 106 ? 13.470 -1.299 0.660 1.00 93.00 106 VAL A C 1
ATOM 895 O O . VAL A 1 106 ? 12.954 -0.281 0.202 1.00 93.00 106 VAL A O 1
ATOM 898 N N . VAL A 1 107 ? 12.826 -2.125 1.486 1.00 94.69 107 VAL A 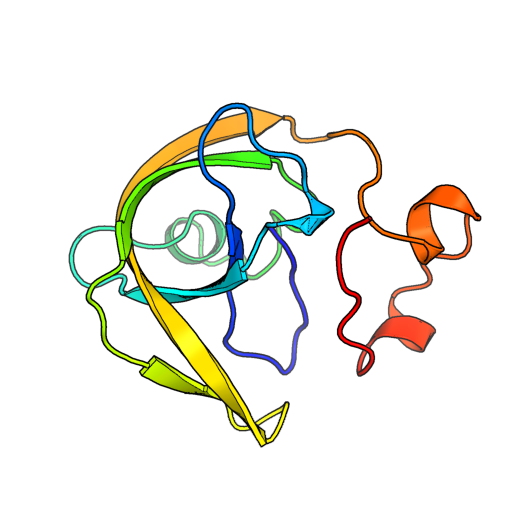N 1
ATOM 899 C CA . VAL A 1 107 ? 11.500 -1.841 2.054 1.00 94.69 107 VAL A CA 1
ATOM 900 C C . VAL A 1 107 ? 11.682 -1.035 3.339 1.00 94.69 107 VAL A C 1
ATOM 902 O O . VAL A 1 107 ? 12.072 -1.572 4.376 1.00 94.69 107 VAL A O 1
ATOM 905 N N . GLU A 1 108 ? 11.429 0.268 3.262 1.00 95.38 108 GLU A N 1
ATOM 906 C CA . GLU A 1 108 ? 11.550 1.178 4.403 1.00 95.38 108 GLU A CA 1
ATOM 907 C C . GLU A 1 108 ? 10.320 1.112 5.303 1.00 95.38 108 GLU A C 1
ATOM 909 O O . GLU A 1 108 ? 9.198 1.087 4.812 1.00 95.38 108 GLU A O 1
ATOM 914 N N . LYS A 1 109 ? 10.519 1.150 6.624 1.00 96.31 109 LYS A N 1
ATOM 915 C CA . LYS A 1 109 ? 9.418 1.324 7.578 1.00 96.31 109 LYS A CA 1
ATOM 916 C C . LYS A 1 109 ? 9.166 2.816 7.820 1.00 96.31 109 LYS A C 1
ATOM 918 O O . LYS A 1 109 ? 10.146 3.555 7.919 1.00 96.31 109 LYS A O 1
ATOM 923 N N . PRO A 1 110 ? 7.902 3.251 7.940 1.00 96.62 110 PRO A N 1
ATOM 924 C CA . PRO A 1 110 ? 7.605 4.624 8.314 1.00 96.62 110 PRO A CA 1
ATOM 925 C C . PRO A 1 110 ? 8.068 4.951 9.743 1.00 96.62 110 PRO A C 1
ATOM 927 O O . PRO A 1 110 ? 8.090 4.059 10.597 1.00 96.62 110 PRO A O 1
ATOM 930 N N . GLU A 1 111 ? 8.401 6.219 9.996 1.00 92.62 111 GLU A N 1
ATOM 931 C CA . GLU A 1 111 ? 8.755 6.775 11.318 1.00 92.62 111 GLU A CA 1
ATOM 932 C C . GLU A 1 111 ? 7.573 7.545 11.947 1.00 92.62 111 GLU A C 1
ATOM 934 O O . GLU A 1 111 ? 6.820 8.221 11.207 1.00 92.62 111 GLU A O 1
#